Protein AF-A0A1A8Q149-F1 (afdb_monomer_lite)

Organism: NCBI:txid704102

Foldseek 3Di:
DLVVCVVVVPVVVNVVVVQVVVCVVQVHHPLQQPCSSDPPDDPVLSVVCVVVVPHVVNVVVDDPVVSPD

Radius of gyration: 15.84 Å; chains: 1; bounding box: 29×19×44 Å

Secondary structure (DSSP, 8-state):
-HHHHHHTT-HHHHHHHHHHHHHHHTT--TTS-GGGG-TTS-HHHHHHHHHTT--HHHHHHS-HHHH--

pLDDT: mean 72.44, std 9.0, range [43.56, 88.0]

Structure (mmCIF, N/CA/C/O backbone):
data_AF-A0A1A8Q149-F1
#
_entry.id   AF-A0A1A8Q149-F1
#
loop_
_atom_site.group_PDB
_atom_site.id
_atom_site.type_symbol
_atom_site.label_atom_id
_atom_site.label_alt_id
_atom_site.label_comp_id
_atom_site.label_asym_id
_atom_site.label_entity_id
_atom_site.label_seq_id
_atom_site.pdbx_PDB_ins_code
_atom_site.Cartn_x
_atom_site.Cartn_y
_atom_site.Cartn_z
_atom_site.occupancy
_atom_site.B_iso_or_equiv
_atom_site.auth_seq_id
_atom_site.auth_comp_id
_atom_site.auth_asym_id
_atom_site.auth_atom_id
_atom_site.pdbx_PDB_model_num
ATOM 1 N N . LEU A 1 1 ? 4.583 0.978 -18.884 1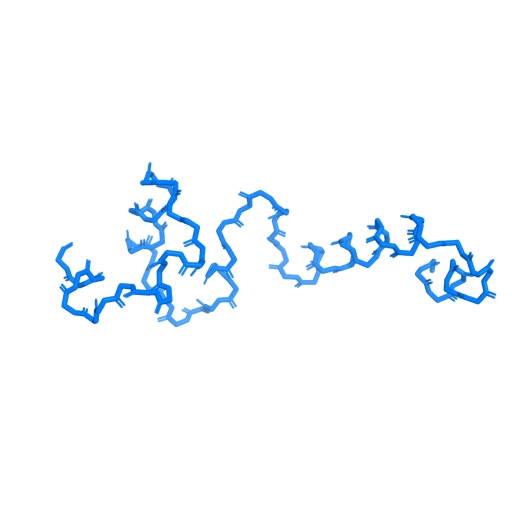.00 74.31 1 LEU A N 1
ATOM 2 C CA . LEU A 1 1 ? 5.939 0.882 -18.281 1.00 74.31 1 LEU A CA 1
ATOM 3 C C . LEU A 1 1 ? 6.126 -0.389 -17.447 1.00 74.31 1 LEU A C 1
ATOM 5 O O . LEU A 1 1 ? 7.063 -1.123 -17.729 1.00 74.31 1 LEU A O 1
ATOM 9 N N . PHE A 1 2 ? 5.236 -0.699 -16.493 1.00 77.75 2 PHE A N 1
ATOM 10 C CA . PHE A 1 2 ? 5.276 -1.959 -15.725 1.00 77.75 2 PHE A CA 1
ATOM 11 C C . PHE A 1 2 ? 5.267 -3.213 -16.623 1.00 77.75 2 PHE A C 1
ATOM 13 O O . PHE A 1 2 ? 6.193 -4.013 -16.563 1.00 77.75 2 PHE A O 1
ATOM 20 N N . GLU A 1 3 ? 4.294 -3.310 -17.536 1.00 79.19 3 GLU A N 1
ATOM 21 C CA . GLU A 1 3 ? 4.188 -4.367 -18.564 1.00 79.19 3 GLU A CA 1
ATOM 22 C C . GLU A 1 3 ? 5.486 -4.571 -19.368 1.00 79.19 3 GLU A C 1
ATOM 24 O O . GLU A 1 3 ? 5.873 -5.693 -19.680 1.00 79.19 3 GLU A O 1
ATOM 29 N N . ILE A 1 4 ? 6.192 -3.480 -19.682 1.00 85.50 4 ILE A N 1
ATOM 30 C CA . ILE A 1 4 ? 7.438 -3.512 -20.461 1.00 85.50 4 ILE A CA 1
ATOM 31 C C . ILE A 1 4 ? 8.587 -4.061 -19.603 1.00 85.50 4 ILE A C 1
ATOM 33 O O . ILE A 1 4 ? 9.325 -4.930 -20.063 1.00 85.50 4 ILE A O 1
ATOM 37 N N . ALA A 1 5 ? 8.719 -3.604 -18.352 1.00 80.38 5 ALA A N 1
ATOM 38 C CA . ALA A 1 5 ? 9.723 -4.105 -17.408 1.00 80.38 5 ALA A CA 1
ATOM 39 C C . ALA A 1 5 ? 9.517 -5.595 -17.071 1.00 80.38 5 ALA A C 1
ATOM 41 O O . ALA A 1 5 ? 10.495 -6.340 -16.957 1.00 80.38 5 ALA A O 1
ATOM 42 N N . LEU A 1 6 ? 8.255 -6.036 -16.997 1.00 80.88 6 LEU A N 1
ATOM 43 C CA . LEU A 1 6 ? 7.879 -7.433 -16.783 1.00 80.88 6 LEU A CA 1
ATOM 44 C C . LEU A 1 6 ? 8.287 -8.306 -17.980 1.00 80.88 6 LEU A C 1
ATOM 46 O O . LEU A 1 6 ? 8.962 -9.320 -17.806 1.00 80.88 6 LEU A O 1
ATOM 50 N N . ARG A 1 7 ? 7.975 -7.871 -19.210 1.00 85.25 7 ARG A N 1
ATOM 51 C CA . ARG A 1 7 ? 8.381 -8.568 -20.446 1.00 85.25 7 ARG A CA 1
ATOM 52 C C . ARG A 1 7 ? 9.902 -8.614 -20.632 1.00 85.25 7 ARG A C 1
ATOM 54 O O . ARG A 1 7 ? 10.418 -9.578 -21.186 1.00 85.25 7 ARG A O 1
ATOM 61 N N . LYS A 1 8 ? 10.631 -7.606 -20.140 1.00 84.81 8 LYS A N 1
ATOM 62 C CA . LYS A 1 8 ? 12.105 -7.541 -20.159 1.00 84.81 8 LYS A CA 1
ATOM 63 C C . LYS A 1 8 ? 12.783 -8.318 -19.019 1.00 84.81 8 LYS A C 1
ATOM 65 O O . LYS A 1 8 ? 14.008 -8.345 -18.973 1.00 84.81 8 LYS A O 1
ATOM 70 N N . AR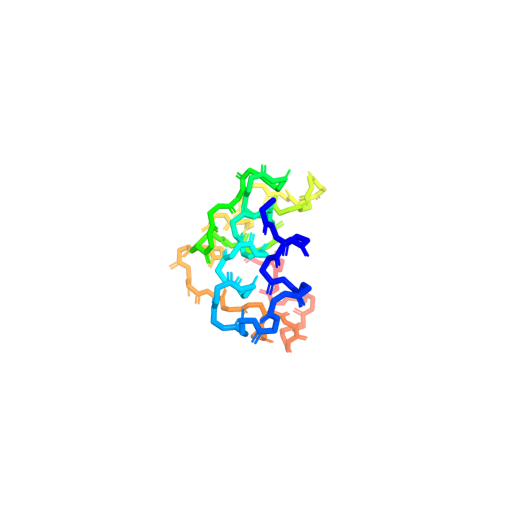G A 1 9 ? 12.015 -8.966 -18.128 1.00 82.81 9 ARG A N 1
ATOM 71 C CA . ARG A 1 9 ? 12.504 -9.700 -16.943 1.00 82.81 9 ARG A CA 1
ATOM 72 C C . ARG A 1 9 ? 13.433 -8.863 -16.056 1.00 82.81 9 ARG A C 1
ATOM 74 O O . ARG A 1 9 ? 14.472 -9.337 -15.610 1.00 82.81 9 ARG A O 1
ATOM 81 N N . TRP A 1 10 ? 13.061 -7.613 -15.781 1.00 88.00 10 TRP A N 1
ATOM 82 C CA . TRP A 1 10 ? 13.798 -6.745 -14.855 1.00 88.00 10 TRP A CA 1
ATOM 83 C C . TRP A 1 10 ? 13.112 -6.729 -13.483 1.00 88.00 10 TRP A C 1
ATOM 85 O O . TRP A 1 10 ? 12.233 -5.889 -13.263 1.00 88.00 10 TRP A O 1
ATOM 95 N N . PRO A 1 11 ? 13.467 -7.629 -12.545 1.00 82.56 11 PRO A N 1
ATOM 96 C CA . PRO A 1 11 ? 12.714 -7.820 -11.302 1.00 82.56 11 PRO A CA 1
ATOM 97 C C . PRO A 1 11 ? 12.694 -6.565 -10.420 1.00 82.56 11 PRO A C 1
ATOM 99 O O . PRO A 1 11 ? 11.631 -6.151 -9.962 1.00 82.56 11 PRO A O 1
ATOM 102 N N . ALA A 1 12 ? 13.836 -5.890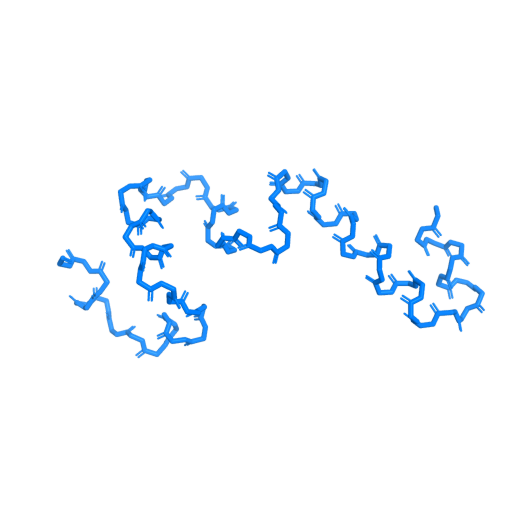 -10.258 1.00 86.06 12 ALA A N 1
ATOM 103 C CA . ALA A 1 12 ? 13.925 -4.669 -9.454 1.00 86.06 12 ALA A CA 1
ATOM 104 C C . ALA A 1 12 ? 13.095 -3.512 -10.040 1.00 86.06 12 ALA A C 1
ATOM 106 O O . ALA A 1 12 ? 12.416 -2.788 -9.311 1.00 86.06 12 ALA A O 1
ATOM 107 N N . MET A 1 13 ? 13.119 -3.354 -11.366 1.00 81.44 13 MET A N 1
ATOM 108 C CA . MET A 1 13 ? 12.381 -2.298 -12.061 1.00 81.44 13 MET A CA 1
ATOM 109 C C . MET A 1 13 ? 10.874 -2.581 -12.030 1.00 81.44 13 MET A C 1
ATOM 111 O O . MET A 1 13 ? 10.080 -1.698 -11.720 1.00 81.44 13 MET A O 1
ATOM 115 N N . THR A 1 14 ? 10.492 -3.840 -12.252 1.00 86.38 14 THR A N 1
ATOM 116 C CA . THR A 1 14 ? 9.112 -4.336 -12.157 1.00 86.38 14 THR A CA 1
ATOM 117 C C . THR A 1 14 ? 8.529 -4.093 -10.767 1.00 86.38 14 THR A C 1
ATOM 119 O O . THR A 1 14 ? 7.423 -3.571 -10.657 1.00 86.38 14 THR A O 1
ATOM 122 N N . TYR A 1 15 ? 9.285 -4.387 -9.704 1.00 86.06 15 TYR A N 1
ATOM 123 C CA . TYR A 1 15 ? 8.856 -4.142 -8.327 1.00 86.06 15 TYR A CA 1
ATOM 124 C C . TYR A 1 15 ? 8.607 -2.653 -8.045 1.00 86.06 15 TYR A C 1
ATOM 126 O O . TYR A 1 15 ? 7.561 -2.282 -7.504 1.00 86.06 15 TYR A O 1
ATOM 134 N N . ARG A 1 16 ? 9.537 -1.782 -8.455 1.00 85.75 16 ARG A N 1
ATOM 135 C CA . ARG A 1 16 ? 9.411 -0.325 -8.280 1.00 85.75 16 ARG A CA 1
ATOM 136 C C . ARG A 1 16 ? 8.212 0.232 -9.045 1.00 85.75 16 ARG A C 1
ATOM 138 O O . ARG A 1 16 ? 7.423 0.981 -8.477 1.00 85.75 16 ARG A O 1
ATOM 145 N N . LEU A 1 17 ? 8.039 -0.178 -10.301 1.00 86.75 17 LEU A N 1
ATOM 146 C CA . LEU A 1 17 ? 6.906 0.222 -11.138 1.00 86.75 17 LEU A CA 1
ATOM 147 C C . LEU A 1 17 ? 5.569 -0.283 -10.590 1.00 86.75 17 LEU A C 1
ATOM 149 O O . LEU A 1 17 ? 4.611 0.479 -10.568 1.00 86.75 17 LEU A O 1
ATOM 153 N N . LEU A 1 18 ? 5.505 -1.523 -10.099 1.00 85.50 18 LEU A N 1
ATOM 154 C CA . LEU A 1 18 ? 4.302 -2.060 -9.459 1.00 85.50 18 LEU A CA 1
ATOM 155 C C . LEU A 1 18 ? 3.933 -1.262 -8.212 1.00 85.50 18 LEU A C 1
ATOM 157 O O . LEU A 1 18 ? 2.769 -0.931 -8.002 1.00 85.50 18 LEU A O 1
ATOM 161 N N . THR A 1 19 ? 4.932 -0.955 -7.388 1.00 83.31 19 THR A N 1
ATOM 162 C CA . THR A 1 19 ? 4.750 -0.161 -6.171 1.00 83.31 19 THR A CA 1
ATOM 163 C C . THR A 1 19 ? 4.235 1.230 -6.518 1.00 83.31 19 THR A C 1
ATOM 165 O O . THR A 1 19 ? 3.266 1.687 -5.921 1.00 83.31 19 THR A O 1
ATOM 168 N N . LEU A 1 20 ? 4.808 1.869 -7.539 1.00 81.88 20 LEU A N 1
ATOM 169 C CA . LEU A 1 20 ? 4.361 3.172 -8.019 1.00 81.88 20 LEU A CA 1
ATOM 170 C C . LEU A 1 20 ? 2.914 3.130 -8.533 1.00 81.88 20 LEU A C 1
ATOM 172 O O . LEU A 1 20 ? 2.110 3.975 -8.149 1.00 81.88 20 LEU A O 1
ATOM 176 N N . CYS A 1 21 ? 2.558 2.131 -9.346 1.00 82.12 21 CYS A N 1
ATOM 177 C CA . CYS A 1 21 ? 1.186 1.952 -9.825 1.00 82.12 21 CYS A CA 1
ATOM 178 C C . CYS A 1 21 ? 0.196 1.798 -8.662 1.00 82.12 21 CYS A C 1
ATOM 180 O O . CYS A 1 21 ? -0.852 2.434 -8.676 1.00 82.12 21 CYS A O 1
ATOM 182 N N . LYS A 1 22 ? 0.547 1.019 -7.628 1.00 80.62 22 LYS A N 1
ATOM 183 C CA . LYS A 1 22 ? -0.279 0.861 -6.420 1.00 80.62 22 LYS A CA 1
ATOM 184 C C . LYS A 1 22 ? -0.445 2.173 -5.650 1.00 80.62 22 LYS A C 1
ATOM 186 O O . LYS A 1 22 ? -1.553 2.479 -5.221 1.00 80.62 22 LYS A O 1
ATOM 191 N N . VAL A 1 23 ? 0.634 2.941 -5.489 1.00 81.50 23 VAL A N 1
ATOM 192 C CA . VAL A 1 23 ? 0.610 4.238 -4.791 1.00 81.50 23 VAL A CA 1
ATOM 193 C C . VAL A 1 23 ? -0.299 5.236 -5.508 1.00 81.50 23 VAL A C 1
ATOM 195 O O . VAL A 1 23 ? -1.087 5.920 -4.860 1.00 81.50 23 VAL A O 1
ATOM 198 N N . ILE A 1 24 ? -0.219 5.293 -6.841 1.00 79.62 24 ILE A N 1
ATOM 199 C CA . ILE A 1 24 ? -1.042 6.188 -7.664 1.00 79.62 24 ILE A CA 1
ATOM 200 C C . ILE A 1 24 ? -2.516 5.769 -7.618 1.00 79.62 24 ILE A C 1
ATOM 202 O O . ILE A 1 24 ? -3.372 6.611 -7.356 1.00 79.62 24 ILE A O 1
ATOM 206 N N . ASP A 1 25 ? -2.808 4.481 -7.821 1.00 77.31 25 ASP A N 1
ATOM 207 C CA . ASP A 1 25 ? -4.178 3.946 -7.838 1.00 77.31 25 ASP A CA 1
ATOM 208 C C . ASP A 1 25 ? -4.894 4.162 -6.499 1.00 77.31 25 ASP A C 1
ATOM 210 O O . ASP A 1 25 ? -6.019 4.655 -6.441 1.00 77.31 25 ASP A O 1
ATOM 214 N N . LYS A 1 26 ? -4.203 3.869 -5.393 1.00 70.38 26 LYS A N 1
ATOM 215 C CA . LYS A 1 26 ? -4.752 4.028 -4.041 1.00 70.38 26 LYS A CA 1
ATOM 216 C C . LYS A 1 26 ? -4.632 5.448 -3.493 1.00 70.38 26 LYS A C 1
ATOM 218 O O . LYS A 1 26 ? -5.106 5.688 -2.386 1.00 70.38 26 LYS A O 1
ATOM 223 N N . ARG A 1 27 ? -3.983 6.368 -4.223 1.00 68.25 27 ARG A N 1
ATOM 224 C CA . ARG A 1 27 ? -3.570 7.703 -3.737 1.00 68.25 27 ARG A CA 1
ATOM 225 C C . ARG A 1 27 ? -2.931 7.640 -2.346 1.00 68.25 27 ARG A C 1
ATOM 227 O O . ARG A 1 27 ? -3.136 8.513 -1.505 1.00 68.25 27 ARG A O 1
ATOM 234 N N . LEU A 1 28 ? -2.180 6.571 -2.101 1.00 68.69 28 LEU A N 1
ATOM 235 C CA . LEU A 1 28 ? -1.652 6.225 -0.794 1.00 68.69 28 LEU A CA 1
ATOM 236 C C . LEU A 1 28 ? -0.156 6.000 -0.927 1.00 68.69 28 LEU A C 1
ATOM 238 O O . LEU A 1 28 ? 0.282 5.086 -1.621 1.00 68.69 28 LEU A O 1
ATOM 242 N N . TRP A 1 29 ? 0.632 6.844 -0.272 1.00 70.00 29 TRP A N 1
ATOM 243 C CA . TRP A 1 29 ? 2.081 6.715 -0.285 1.00 70.00 29 TRP A CA 1
ATOM 244 C C . TRP A 1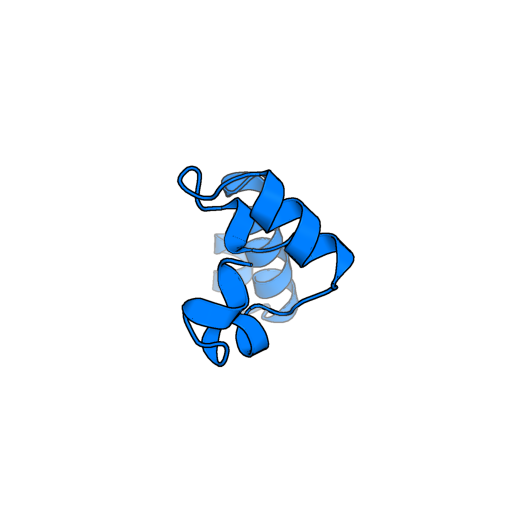 29 ? 2.527 5.397 0.353 1.00 70.00 29 TRP A C 1
ATOM 246 O O . TRP A 1 29 ? 1.901 4.916 1.291 1.00 70.00 29 TRP A O 1
ATOM 256 N N . GLY A 1 30 ? 3.640 4.823 -0.114 1.00 62.72 30 GLY A N 1
ATOM 257 C CA . GLY A 1 30 ? 4.149 3.538 0.395 1.00 62.72 30 GLY A CA 1
ATOM 258 C C . GLY A 1 30 ? 4.538 3.538 1.882 1.00 62.72 30 GLY A C 1
ATOM 259 O O . GLY A 1 30 ? 4.760 2.477 2.451 1.00 62.72 30 GLY A O 1
ATOM 260 N N . PHE A 1 31 ? 4.612 4.718 2.502 1.00 63.59 31 PHE A N 1
ATOM 261 C CA . PHE A 1 31 ? 4.841 4.921 3.934 1.00 63.59 31 PHE A CA 1
ATOM 262 C C . PHE A 1 31 ? 3.556 5.217 4.728 1.00 63.59 31 PHE A C 1
ATOM 264 O O . PHE A 1 31 ? 3.610 5.324 5.949 1.00 63.59 31 PHE A O 1
ATOM 271 N N . ALA A 1 32 ? 2.414 5.390 4.059 1.00 63.22 32 ALA A N 1
ATOM 272 C CA . ALA A 1 32 ? 1.139 5.655 4.713 1.00 63.22 32 ALA A CA 1
ATOM 273 C C . ALA A 1 32 ? 0.479 4.346 5.165 1.00 63.22 32 ALA A C 1
ATOM 275 O O . ALA A 1 32 ? 0.707 3.283 4.579 1.00 63.22 32 ALA A O 1
ATOM 276 N N . HIS A 1 33 ? -0.350 4.416 6.211 1.00 66.75 33 HIS A N 1
ATOM 277 C CA . HIS A 1 33 ? -0.930 3.212 6.792 1.00 66.75 33 HIS A CA 1
ATOM 278 C C . HIS A 1 33 ? -1.845 2.521 5.767 1.00 66.75 33 HIS A C 1
ATOM 280 O O . HIS A 1 33 ? -2.813 3.127 5.302 1.00 66.75 33 HIS A O 1
ATOM 286 N N . PRO A 1 34 ? -1.614 1.242 5.421 1.00 66.81 34 PRO A N 1
ATOM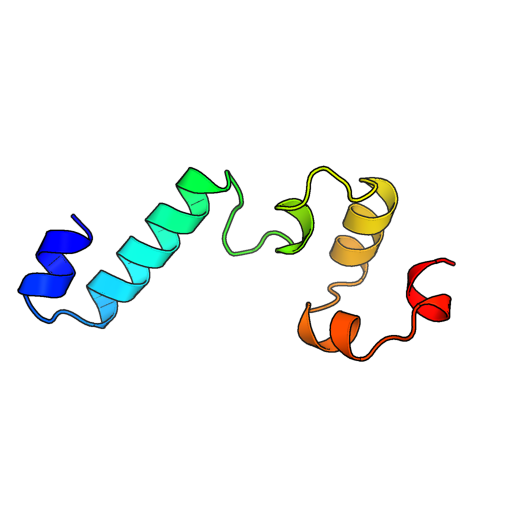 287 C CA . PRO A 1 34 ? -2.339 0.560 4.344 1.00 66.81 34 PRO A CA 1
ATOM 288 C C . PRO A 1 34 ? -3.832 0.386 4.637 1.00 66.81 34 PRO A C 1
ATOM 290 O O . PRO A 1 34 ? -4.600 0.110 3.725 1.00 66.81 34 PRO A O 1
ATOM 293 N N . LEU A 1 35 ? -4.280 0.593 5.878 1.00 67.94 35 LEU A N 1
ATOM 294 C CA . LEU A 1 35 ? -5.710 0.640 6.207 1.00 67.94 35 LEU A CA 1
ATOM 295 C C . LEU A 1 35 ? -6.427 1.896 5.691 1.00 67.94 35 LEU A C 1
ATOM 297 O O . LEU A 1 35 ? -7.648 1.867 5.580 1.00 67.94 35 LEU A O 1
ATOM 301 N N . ARG A 1 36 ? -5.707 2.958 5.296 1.00 68.50 36 ARG A N 1
ATOM 302 C CA . ARG A 1 36 ? -6.307 4.127 4.627 1.00 68.50 36 ARG A CA 1
ATOM 303 C C . ARG A 1 36 ? -6.948 3.783 3.277 1.00 68.50 36 ARG A C 1
ATOM 305 O O . ARG A 1 36 ? -7.706 4.588 2.753 1.00 68.50 36 ARG A O 1
ATOM 312 N N . GLN A 1 37 ? -6.674 2.600 2.716 1.00 69.56 37 GLN A N 1
ATOM 313 C CA . GLN A 1 37 ? -7.339 2.128 1.497 1.00 69.56 37 GLN A CA 1
ATOM 314 C C . GLN A 1 37 ? -8.818 1.757 1.712 1.00 69.56 37 GLN A C 1
ATOM 316 O O . GLN A 1 37 ? -9.543 1.589 0.734 1.00 69.56 37 GLN A O 1
ATOM 321 N N . PHE A 1 38 ? -9.261 1.598 2.966 1.00 72.56 38 PHE A N 1
ATOM 322 C CA . PHE A 1 38 ? -10.640 1.259 3.303 1.00 72.56 38 PHE A CA 1
ATOM 323 C C . PHE A 1 38 ? -11.409 2.527 3.704 1.00 72.56 38 PHE A C 1
ATOM 325 O O . PHE A 1 38 ? -11.199 3.031 4.807 1.00 72.56 38 PHE A O 1
ATOM 332 N N . PRO A 1 39 ? -12.333 3.031 2.865 1.00 65.94 39 PRO A N 1
ATOM 333 C CA . PRO A 1 39 ? -13.112 4.235 3.176 1.00 65.94 39 PRO A CA 1
ATOM 334 C C . PRO A 1 39 ? -14.080 4.036 4.353 1.00 65.94 39 PRO A C 1
ATOM 336 O O . PRO A 1 39 ? -14.560 5.003 4.930 1.00 65.94 39 PRO A O 1
ATOM 339 N N . ASN A 1 40 ? -14.340 2.783 4.734 1.00 68.50 40 ASN A N 1
ATOM 340 C CA . ASN A 1 40 ? -15.224 2.426 5.842 1.00 68.50 40 ASN A CA 1
ATOM 341 C C . ASN A 1 40 ? -14.534 2.506 7.217 1.00 68.50 40 ASN A C 1
ATOM 343 O O . ASN A 1 40 ? -15.179 2.244 8.230 1.00 68.50 40 ASN A O 1
ATOM 347 N N . LEU A 1 41 ? -13.230 2.810 7.276 1.00 69.19 41 LEU A N 1
ATOM 348 C CA . LEU A 1 41 ? -12.513 2.954 8.542 1.00 69.19 41 LEU A CA 1
ATOM 349 C C . LEU A 1 41 ? -12.600 4.393 9.064 1.00 69.19 41 LEU A C 1
ATOM 351 O O . LEU A 1 41 ? -12.376 5.351 8.328 1.00 69.19 41 LEU A O 1
ATOM 355 N N . SER A 1 42 ? -12.849 4.542 10.366 1.00 71.94 42 SER A N 1
ATOM 356 C CA . SER A 1 42 ? -12.854 5.854 11.017 1.00 71.94 42 SER A CA 1
ATOM 357 C C . SER A 1 42 ? -11.467 6.505 10.966 1.00 71.94 42 SER A C 1
ATOM 359 O O . SER A 1 42 ? -10.469 5.914 11.389 1.00 71.94 42 SER A O 1
ATOM 361 N N . HIS A 1 43 ? -11.414 7.760 10.510 1.00 68.06 43 HIS A N 1
ATOM 362 C CA . HIS A 1 43 ? -10.195 8.576 10.472 1.00 68.06 43 HIS A CA 1
ATOM 363 C C . HIS A 1 43 ? -9.517 8.711 11.844 1.00 68.06 43 HIS A C 1
ATOM 365 O O . HIS A 1 43 ? -8.295 8.811 11.917 1.00 68.06 43 HIS A O 1
ATOM 371 N N . VAL A 1 44 ? -10.288 8.656 12.936 1.00 70.75 44 VAL A N 1
ATOM 372 C CA . VAL A 1 44 ? -9.764 8.722 14.310 1.00 70.75 44 VAL A CA 1
ATOM 373 C C . VAL A 1 44 ? -8.929 7.484 14.641 1.00 70.75 44 VAL A C 1
ATOM 375 O O . VAL A 1 44 ? -7.846 7.595 15.212 1.00 70.75 44 VAL A O 1
ATOM 378 N N . VAL A 1 45 ? -9.403 6.305 14.234 1.00 70.62 45 VAL A N 1
ATOM 379 C CA . VAL A 1 45 ? -8.695 5.034 14.438 1.00 70.62 45 VAL A CA 1
ATOM 380 C C . VAL A 1 45 ? -7.440 4.992 13.566 1.00 70.62 45 VAL A C 1
ATOM 382 O O . VAL A 1 45 ? -6.375 4.618 14.045 1.00 70.62 45 VAL A O 1
ATOM 385 N N . LEU A 1 46 ? -7.533 5.458 12.316 1.00 71.19 46 LEU A N 1
ATOM 386 C CA . LEU A 1 46 ? -6.386 5.565 11.406 1.00 71.19 46 LEU A CA 1
ATOM 387 C C . LEU A 1 46 ? -5.284 6.483 11.948 1.00 71.19 46 LEU A C 1
ATOM 389 O O . LEU A 1 46 ? -4.118 6.098 11.918 1.00 71.19 46 LEU A O 1
ATOM 393 N N . ASN A 1 47 ? -5.641 7.650 12.489 1.00 72.00 47 ASN A N 1
ATOM 394 C CA . ASN A 1 47 ? -4.667 8.570 13.076 1.00 72.00 47 ASN A CA 1
ATOM 395 C C . ASN A 1 47 ? -3.994 7.966 14.318 1.00 72.00 47 ASN A C 1
ATOM 397 O O . ASN A 1 47 ? -2.771 7.997 14.411 1.00 72.00 47 ASN A O 1
ATOM 401 N N . ARG A 1 48 ? -4.756 7.322 15.216 1.00 71.25 48 ARG A N 1
ATOM 402 C CA . ARG A 1 48 ? -4.187 6.612 16.379 1.00 71.25 48 ARG A CA 1
ATOM 403 C C . ARG A 1 48 ? -3.227 5.491 15.966 1.00 71.25 48 ARG A C 1
ATOM 405 O O . ARG A 1 48 ? -2.222 5.257 16.635 1.00 71.25 48 ARG A O 1
ATOM 412 N N . LEU A 1 49 ? -3.535 4.783 14.879 1.00 71.25 49 LEU A N 1
ATOM 413 C CA . LEU A 1 49 ? -2.694 3.714 14.332 1.00 71.25 49 LEU A CA 1
ATOM 414 C C . LEU A 1 49 ? -1.395 4.249 13.721 1.00 71.25 49 LEU A C 1
AT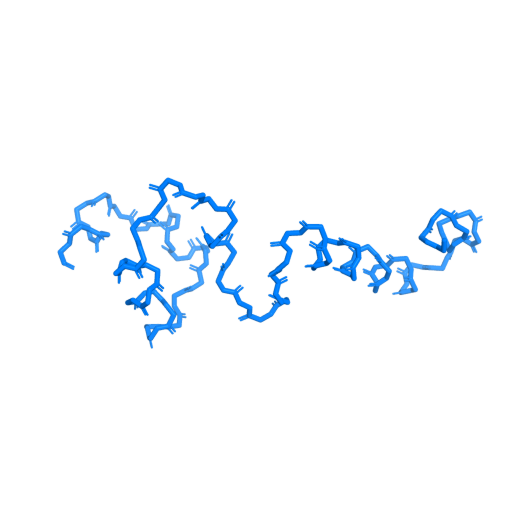OM 416 O O . LEU A 1 49 ? -0.334 3.653 13.923 1.00 71.25 49 LEU A O 1
ATOM 420 N N . GLU A 1 50 ? -1.471 5.383 13.023 1.00 71.62 50 GLU A N 1
ATOM 421 C CA . GLU A 1 50 ? -0.307 6.094 12.487 1.00 71.62 50 GLU A CA 1
ATOM 422 C C . GLU A 1 50 ? 0.578 6.663 13.608 1.00 71.62 50 GLU A C 1
ATOM 424 O O . GLU A 1 50 ? 1.795 6.471 13.566 1.00 71.62 50 GLU A O 1
ATOM 429 N N . GLU A 1 51 ? -0.005 7.261 14.652 1.00 71.62 51 GLU A N 1
ATOM 430 C CA . GLU A 1 51 ? 0.729 7.752 15.830 1.00 71.62 51 GLU A CA 1
ATOM 431 C C . GLU A 1 51 ? 1.453 6.627 16.576 1.00 71.62 51 GLU A C 1
ATOM 433 O O . GLU A 1 51 ? 2.621 6.763 16.944 1.00 71.62 51 GLU A O 1
ATOM 438 N N . LYS A 1 52 ? 0.793 5.478 16.756 1.00 69.19 52 LYS A N 1
ATOM 439 C CA . LYS A 1 52 ? 1.380 4.307 17.423 1.00 69.19 52 LYS A CA 1
ATOM 440 C C . LYS A 1 52 ? 2.374 3.531 16.546 1.00 69.19 52 LYS A C 1
ATOM 442 O O . LYS A 1 52 ? 2.950 2.557 17.031 1.00 69.19 52 LYS A O 1
ATOM 447 N N . LYS A 1 53 ? 2.582 3.921 15.276 1.00 66.88 53 LYS A N 1
ATOM 448 C CA . LYS A 1 53 ? 3.382 3.176 14.279 1.00 66.88 53 LYS A CA 1
ATOM 449 C C . LYS A 1 53 ? 3.040 1.678 14.261 1.00 66.88 53 LYS A C 1
ATOM 451 O O . LYS A 1 53 ? 3.924 0.823 14.172 1.00 66.88 53 LYS A O 1
ATOM 456 N N . LEU A 1 54 ? 1.757 1.350 14.399 1.00 66.06 54 LEU A N 1
ATOM 457 C CA . LEU A 1 54 ? 1.300 -0.035 14.406 1.00 66.06 54 LEU A CA 1
ATOM 458 C C . LEU A 1 54 ? 1.393 -0.596 12.984 1.00 66.06 54 LEU A C 1
ATOM 460 O O . LEU A 1 54 ? 0.796 -0.073 12.052 1.00 66.06 54 LEU A O 1
ATOM 464 N N . THR A 1 55 ? 2.169 -1.661 12.803 1.00 67.50 55 THR A N 1
ATOM 465 C CA . THR A 1 55 ? 2.214 -2.391 11.531 1.00 67.50 55 THR A CA 1
ATOM 466 C C . THR A 1 55 ? 0.939 -3.221 11.371 1.00 67.50 55 THR A C 1
ATOM 468 O O . THR A 1 55 ? 0.410 -3.740 12.353 1.00 67.50 55 THR A O 1
ATOM 471 N N . VAL A 1 56 ? 0.477 -3.422 10.132 1.00 66.50 56 VAL A N 1
ATOM 472 C CA . VAL A 1 56 ? -0.688 -4.281 9.809 1.00 66.50 56 VAL A CA 1
ATOM 473 C C . VAL A 1 56 ? -0.587 -5.665 10.430 1.00 66.50 56 VAL A C 1
ATOM 475 O O . VAL A 1 56 ? -1.593 -6.223 10.851 1.00 66.50 56 VAL A O 1
ATOM 478 N N . ASP A 1 57 ? 0.628 -6.201 10.485 1.00 66.56 57 ASP A N 1
ATOM 479 C CA . ASP A 1 57 ? 0.905 -7.521 11.038 1.00 66.56 57 ASP A CA 1
ATOM 480 C C . ASP A 1 57 ? 0.513 -7.597 12.520 1.00 66.56 57 ASP A C 1
ATOM 482 O O . ASP A 1 57 ? -0.262 -8.461 12.912 1.00 66.56 57 ASP A O 1
ATOM 486 N N . LYS A 1 58 ? 0.895 -6.581 13.307 1.00 67.44 58 LYS A N 1
ATOM 487 C CA . LYS A 1 58 ? 0.486 -6.459 14.713 1.00 67.44 58 LYS A CA 1
ATOM 488 C C . LYS A 1 58 ? -1.017 -6.268 14.854 1.00 67.44 58 LYS A C 1
ATOM 490 O O . LYS A 1 58 ? -1.631 -6.861 15.727 1.00 67.44 58 LYS A O 1
ATOM 495 N N . LEU A 1 59 ? -1.631 -5.475 13.976 1.00 68.25 59 LEU A N 1
ATOM 496 C CA . LEU A 1 59 ? -3.079 -5.262 14.012 1.00 68.25 59 LEU A CA 1
ATOM 497 C C . LEU A 1 59 ? -3.876 -6.540 13.710 1.00 68.25 59 LEU A C 1
ATOM 499 O O . LEU A 1 59 ? -4.992 -6.695 14.192 1.00 68.25 59 LEU A O 1
ATOM 503 N N . LYS A 1 60 ? -3.308 -7.452 12.917 1.00 67.19 60 LYS A N 1
ATOM 504 C CA . LYS A 1 60 ? -3.894 -8.764 12.629 1.00 67.19 60 LYS A CA 1
ATOM 505 C C . LYS A 1 60 ? -3.848 -9.697 13.845 1.00 67.19 60 LYS A C 1
ATOM 507 O O . LYS A 1 60 ? -4.717 -10.554 13.972 1.00 67.19 60 LYS A O 1
ATOM 512 N N . GLU A 1 61 ? -2.851 -9.535 14.712 1.00 69.31 61 GLU A N 1
ATOM 513 C CA . GLU A 1 61 ? -2.711 -10.293 15.961 1.00 69.31 61 GLU A CA 1
ATOM 514 C C . GLU A 1 61 ? -3.541 -9.707 17.114 1.00 69.31 61 GLU A C 1
ATOM 516 O O . GLU A 1 61 ? -3.919 -10.436 18.033 1.00 69.31 61 GLU A O 1
ATOM 521 N N . MET A 1 62 ? -3.865 -8.411 17.057 1.00 66.81 62 MET A N 1
ATOM 522 C CA . MET A 1 62 ? -4.691 -7.739 18.062 1.00 66.81 62 MET A CA 1
ATOM 523 C C . MET A 1 62 ? -6.141 -8.234 18.030 1.00 66.81 62 MET A C 1
ATOM 525 O O . MET A 1 62 ? -6.771 -8.375 16.977 1.00 66.81 62 MET A O 1
ATOM 529 N N . ARG A 1 63 ? -6.707 -8.472 19.217 1.00 58.84 63 ARG A N 1
ATOM 530 C CA . ARG A 1 63 ? -8.127 -8.821 19.363 1.00 58.84 63 ARG A CA 1
ATOM 531 C C . ARG A 1 63 ? -8.995 -7.579 19.156 1.00 58.84 63 ARG A C 1
ATOM 533 O O . ARG A 1 63 ? -8.562 -6.457 19.400 1.00 58.84 63 ARG A O 1
ATOM 540 N N . LYS A 1 64 ? -10.248 -7.783 18.730 1.00 60.97 64 LYS A N 1
ATOM 541 C CA . LYS A 1 64 ? -11.214 -6.700 18.449 1.00 60.97 64 LYS A CA 1
ATOM 542 C C . LYS A 1 64 ? -11.370 -5.718 19.620 1.00 60.97 64 LYS A C 1
ATOM 544 O O . LYS A 1 64 ? -11.556 -4.531 19.376 1.00 60.97 64 LYS A O 1
ATOM 549 N N . ASP A 1 65 ? -11.222 -6.206 20.850 1.00 61.66 65 ASP A N 1
ATOM 550 C CA . ASP A 1 65 ? -11.300 -5.408 22.078 1.00 61.66 65 ASP A CA 1
ATOM 551 C C . ASP A 1 65 ? -10.131 -4.416 22.237 1.00 61.66 65 ASP A C 1
ATOM 553 O O . ASP A 1 65 ? -10.308 -3.345 22.803 1.00 61.66 65 ASP A O 1
ATOM 557 N N . GLU A 1 66 ? -8.949 -4.698 21.679 1.00 58.50 66 GLU A N 1
ATOM 558 C CA . GLU A 1 66 ? -7.776 -3.808 21.775 1.00 58.50 66 GLU A CA 1
ATOM 559 C C . GLU A 1 66 ? -7.743 -2.722 20.689 1.00 58.50 66 GLU A C 1
ATOM 561 O O . GLU A 1 66 ? -7.025 -1.729 20.807 1.00 58.50 66 GLU A O 1
ATOM 566 N N . ILE A 1 67 ? -8.514 -2.907 19.616 1.00 59.44 67 ILE A N 1
ATOM 567 C CA . ILE A 1 67 ? -8.597 -1.969 18.487 1.00 59.44 67 ILE A CA 1
ATOM 568 C C . ILE A 1 67 ? -9.640 -0.867 18.770 1.00 59.44 67 ILE A C 1
ATOM 570 O O . ILE A 1 67 ? -9.576 0.211 18.179 1.00 59.44 67 ILE A O 1
ATOM 574 N N . GLY A 1 68 ? -10.595 -1.132 19.672 1.00 55.31 68 GLY A N 1
ATOM 575 C CA . GLY A 1 68 ? -11.781 -0.304 19.915 1.00 55.31 68 GLY A CA 1
ATOM 576 C C . GLY A 1 68 ? -11.743 0.648 21.118 1.00 55.31 68 GLY A C 1
ATOM 577 O O . GLY A 1 68 ? -12.711 1.388 21.285 1.00 55.31 68 GLY A O 1
ATOM 578 N N . HIS A 1 69 ? -10.679 0.660 21.932 1.00 43.56 69 HIS A N 1
ATOM 579 C CA . HIS A 1 69 ? -10.527 1.590 23.067 1.00 43.56 69 HIS A CA 1
ATOM 580 C C . HIS A 1 69 ? -9.685 2.836 22.713 1.00 43.56 69 HIS A C 1
ATOM 582 O O . HIS A 1 69 ? -8.591 2.712 22.115 1.00 43.56 69 HIS A O 1
#

InterPro domains:
  IPR004179 Sec63 domain [PF02889] (1-42)

Sequence (69 aa):
LFEIALRKRWPAMTYRLLTLCKVIDKRLWGFAHPLRQFPNLSHVVLNRLEEKKLTVDKLKEMRKDEIGH